Protein AF-A0A380WMP7-F1 (afdb_monomer_lite)

Sequence (85 aa):
MLRGGLLALQAAATSDGRTFPLDVLGAESAGMIGYVIEQELGNLLKERLFATLLTQVKVDPRDPAFDPSDQAYRPDLTQRLERFD

Foldseek 3Di:
DDPQCVLVVVCVPDPPNPHDQVLVVVQSNQVVVQVVVQVVVCVVPVVDHDDRDRDDDDDDPPPCCQVPPPPNDDPSHPPDPPPDD

Secondary structure (DSSP, 8-state):
---TTHHHHHHHH-TT--PPPHHHHHHHHHHHHHHHHHHHHHHH-TT-------------TT-GGG-TTSTT--GGG-TTTTS--

Radius of gyration: 17.11 Å; chains: 1; bounding box: 44×29×43 Å

Organism: Aminobacter aminovorans (NCBI:txid83263)

InterPro domains:
  IPR003964 Carbamate kinase [PTHR30409] (5-67)
  IPR036393 Acetylglutamate kinase-like superfamily [G3DSA:3.40.1160.10] (3-80)
  IPR036393 Acetylglutamate kinase-like superfamily [SSF53633] (7-72)

pLDDT: mean 73.24, std 19.28, range [39.03, 96.62]

Structure (mmCIF, N/CA/C/O backbone):
data_AF-A0A380WMP7-F1
#
_entry.id   AF-A0A380WMP7-F1
#
loop_
_atom_site.group_PDB
_atom_site.id
_atom_site.type_symbol
_atom_site.label_atom_id
_atom_site.label_alt_id
_atom_site.label_comp_id
_atom_site.label_asym_id
_atom_site.label_entity_id
_atom_site.label_seq_id
_atom_site.pdbx_PDB_ins_code
_atom_site.Cartn_x
_atom_site.Cartn_y
_atom_site.Cartn_z
_atom_site.occupancy
_atom_site.B_iso_or_equiv
_atom_site.auth_seq_id
_atom_site.auth_comp_id
_atom_site.auth_asym_id
_atom_site.auth_atom_id
_atom_site.pdbx_PDB_model_num
ATOM 1 N N . MET A 1 1 ? 4.585 11.086 17.982 1.00 39.03 1 MET A N 1
ATOM 2 C CA . MET A 1 1 ? 5.743 10.256 17.586 1.00 39.03 1 MET A CA 1
ATOM 3 C C . MET A 1 1 ? 5.663 10.047 16.076 1.00 39.03 1 MET A C 1
ATOM 5 O O . MET A 1 1 ? 5.051 9.095 15.626 1.00 39.03 1 MET A O 1
ATOM 9 N N . LEU A 1 2 ? 6.176 11.006 15.298 1.00 45.25 2 LEU A N 1
ATOM 10 C CA . LEU A 1 2 ? 6.179 10.983 13.830 1.00 45.25 2 LEU A CA 1
ATOM 11 C C . LEU A 1 2 ? 7.520 10.391 13.369 1.00 45.25 2 LEU A C 1
ATOM 13 O O . LEU A 1 2 ? 8.515 11.104 13.311 1.00 45.25 2 LEU A O 1
ATOM 17 N N . ARG A 1 3 ? 7.568 9.080 13.110 1.00 48.03 3 ARG A N 1
ATOM 18 C CA . ARG A 1 3 ? 8.695 8.418 12.420 1.00 48.03 3 ARG A CA 1
ATOM 19 C C . ARG A 1 3 ? 8.309 8.070 10.982 1.00 48.03 3 ARG A C 1
ATOM 21 O O . ARG A 1 3 ? 8.544 6.962 10.524 1.00 48.03 3 ARG A O 1
ATOM 28 N N . GLY A 1 4 ? 7.642 9.003 10.314 1.00 49.28 4 GLY A N 1
ATOM 29 C CA . GLY A 1 4 ? 7.234 8.836 8.933 1.00 49.28 4 GLY A CA 1
ATOM 30 C C . GLY A 1 4 ? 8.269 9.420 7.987 1.00 49.28 4 GLY A C 1
ATOM 31 O O . GLY A 1 4 ? 8.495 10.624 8.042 1.00 49.28 4 GLY A O 1
ATOM 32 N N . GLY A 1 5 ? 8.915 8.594 7.169 1.00 56.41 5 GLY A N 1
ATOM 33 C CA . GLY A 1 5 ? 9.978 9.031 6.260 1.00 56.41 5 GLY A CA 1
ATOM 34 C C . GLY A 1 5 ? 11.391 8.831 6.803 1.00 56.41 5 GLY A C 1
ATOM 35 O O . GLY A 1 5 ? 12.314 9.508 6.357 1.00 56.41 5 GLY A O 1
ATOM 36 N N . LEU A 1 6 ? 11.591 7.912 7.756 1.00 64.06 6 LEU A N 1
ATOM 37 C CA . LEU A 1 6 ? 12.937 7.603 8.237 1.00 64.06 6 LEU A CA 1
ATOM 38 C C . LEU A 1 6 ? 13.763 6.912 7.147 1.00 64.06 6 LEU A C 1
ATOM 40 O O . LEU A 1 6 ? 14.938 7.242 7.042 1.00 64.06 6 LEU A O 1
ATOM 44 N N . LEU A 1 7 ? 13.191 6.027 6.317 1.00 57.25 7 LEU A N 1
ATOM 45 C CA . LEU A 1 7 ? 13.970 5.403 5.236 1.00 57.25 7 LEU A CA 1
ATOM 46 C C . LEU A 1 7 ? 14.272 6.406 4.119 1.00 57.25 7 LEU A C 1
ATOM 48 O O . LEU A 1 7 ? 15.393 6.436 3.622 1.00 57.25 7 LEU A O 1
ATOM 52 N N . ALA A 1 8 ? 13.320 7.280 3.780 1.00 58.69 8 ALA A N 1
ATOM 53 C CA . ALA A 1 8 ? 13.550 8.376 2.837 1.00 58.69 8 ALA A CA 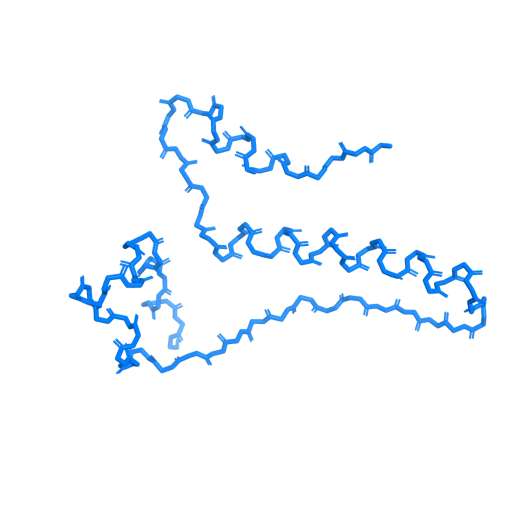1
ATOM 54 C C . ALA A 1 8 ? 14.634 9.354 3.339 1.00 58.69 8 ALA A C 1
ATOM 56 O O . ALA A 1 8 ? 15.533 9.731 2.588 1.00 58.69 8 ALA A O 1
ATOM 57 N N . LEU A 1 9 ? 14.605 9.719 4.626 1.00 59.59 9 LEU A N 1
ATOM 58 C CA . LEU A 1 9 ? 15.643 10.543 5.253 1.00 59.59 9 LEU A CA 1
ATOM 59 C C . LEU A 1 9 ? 16.979 9.808 5.362 1.00 59.59 9 LEU A C 1
ATOM 61 O O . LEU A 1 9 ? 18.016 10.427 5.167 1.00 59.59 9 LEU A O 1
ATOM 65 N N . GLN A 1 10 ? 16.980 8.504 5.642 1.00 60.16 10 GLN A N 1
ATOM 66 C CA . GLN A 1 10 ? 18.193 7.688 5.642 1.00 60.16 10 GLN A CA 1
ATOM 67 C C . GLN A 1 10 ? 18.802 7.604 4.241 1.00 60.16 10 GLN A C 1
ATOM 69 O O . GLN A 1 10 ? 20.004 7.803 4.125 1.00 60.16 10 GLN A O 1
ATOM 74 N N . ALA A 1 11 ? 17.994 7.414 3.192 1.00 57.75 11 ALA A N 1
ATOM 75 C CA . ALA A 1 11 ? 18.451 7.443 1.802 1.00 57.75 11 ALA A CA 1
ATOM 76 C C . ALA A 1 11 ? 19.075 8.797 1.433 1.00 57.75 11 ALA A C 1
ATOM 78 O O . ALA A 1 11 ? 20.132 8.837 0.807 1.00 57.75 11 ALA A O 1
ATOM 79 N N . ALA A 1 12 ? 18.451 9.903 1.853 1.00 57.25 12 ALA A N 1
ATOM 80 C CA . ALA A 1 12 ? 18.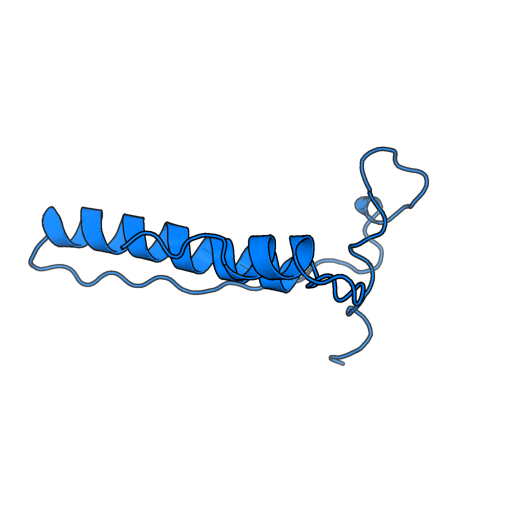964 11.253 1.621 1.00 57.25 12 ALA A CA 1
ATOM 81 C C . ALA A 1 12 ? 20.197 11.601 2.484 1.00 57.25 12 ALA A C 1
ATOM 83 O O . ALA A 1 12 ? 21.007 12.432 2.082 1.00 57.25 12 ALA A O 1
ATOM 84 N N . ALA A 1 13 ? 20.342 10.986 3.664 1.00 57.31 13 ALA A N 1
ATOM 85 C CA . ALA A 1 13 ? 21.418 11.255 4.622 1.00 57.31 13 ALA A CA 1
ATOM 86 C C . ALA A 1 13 ? 22.631 10.317 4.489 1.00 57.31 13 ALA A C 1
ATOM 88 O O . ALA A 1 13 ? 23.684 10.600 5.063 1.00 57.31 13 ALA A O 1
ATOM 89 N N . THR A 1 14 ? 22.526 9.205 3.755 1.00 49.09 14 THR A N 1
ATOM 90 C CA . THR A 1 14 ? 23.673 8.337 3.469 1.00 49.09 14 THR A CA 1
ATOM 91 C C . THR A 1 14 ? 24.545 8.913 2.355 1.00 49.09 14 THR A C 1
ATOM 93 O O . THR A 1 14 ? 24.181 8.878 1.183 1.00 49.09 14 THR A O 1
ATOM 96 N N . SER A 1 15 ? 25.758 9.340 2.708 1.00 48.62 15 SER A N 1
ATOM 97 C CA . SER A 1 15 ? 26.855 9.677 1.783 1.00 48.62 15 SER A CA 1
ATOM 98 C C . SER A 1 15 ? 27.405 8.471 0.995 1.00 48.62 15 SER A C 1
ATOM 100 O O . SER A 1 15 ? 28.220 8.650 0.096 1.00 48.62 15 SER A O 1
ATOM 102 N N . ASP A 1 16 ? 26.924 7.261 1.300 1.00 49.50 16 ASP A N 1
ATOM 103 C CA . ASP A 1 16 ? 27.281 5.976 0.675 1.00 49.50 16 ASP A CA 1
ATOM 104 C C . ASP A 1 16 ? 26.466 5.641 -0.594 1.00 49.50 16 ASP A C 1
ATOM 106 O O . ASP A 1 16 ? 26.625 4.561 -1.159 1.00 49.50 16 ASP A O 1
ATOM 110 N N . GLY A 1 17 ? 25.540 6.508 -1.027 1.00 50.34 17 GLY A N 1
ATOM 111 C CA . GLY A 1 17 ? 24.766 6.293 -2.259 1.00 50.34 17 GLY A CA 1
ATOM 112 C C . GLY A 1 17 ? 23.782 5.114 -2.217 1.0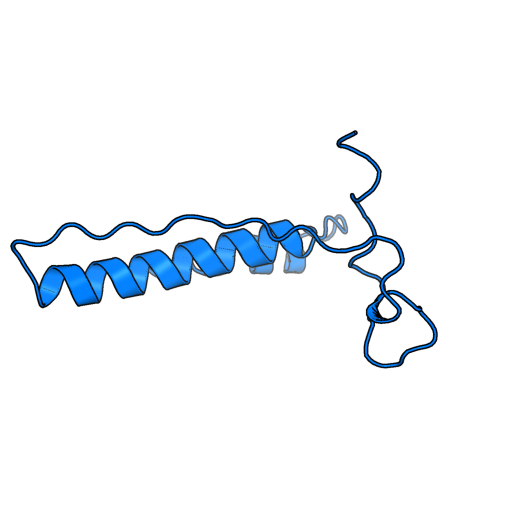0 50.34 17 GLY A C 1
ATOM 113 O O . GLY A 1 17 ? 23.324 4.659 -3.263 1.00 50.34 17 GLY A O 1
ATOM 114 N N . ARG A 1 18 ? 23.431 4.606 -1.028 1.00 50.62 18 ARG A N 1
ATOM 115 C CA . ARG A 1 18 ? 22.428 3.542 -0.862 1.00 50.62 18 ARG A CA 1
ATOM 116 C C . ARG A 1 18 ? 21.014 4.115 -0.971 1.00 50.62 18 ARG A C 1
ATOM 118 O O . ARG A 1 18 ? 20.362 4.397 0.028 1.00 50.62 18 ARG A O 1
ATOM 125 N N . THR A 1 19 ? 20.546 4.292 -2.201 1.00 63.47 19 THR A N 1
ATOM 126 C CA . THR A 1 19 ? 19.150 4.629 -2.502 1.00 63.47 19 THR A CA 1
ATOM 127 C C . THR A 1 19 ? 18.279 3.395 -2.260 1.00 63.47 19 THR A C 1
ATOM 129 O O . THR A 1 19 ? 18.554 2.327 -2.808 1.00 63.47 19 THR A O 1
ATOM 132 N N . PHE A 1 20 ? 17.245 3.506 -1.419 1.00 64.81 20 PHE A N 1
ATOM 133 C CA . PHE A 1 20 ? 16.237 2.448 -1.337 1.00 64.81 20 PHE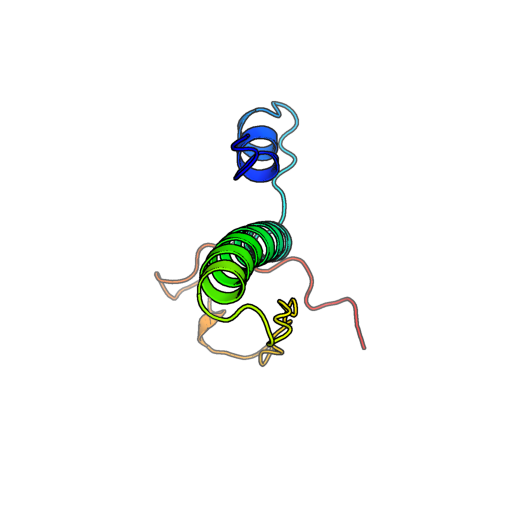 A CA 1
ATOM 134 C C . PHE A 1 20 ? 15.430 2.431 -2.640 1.00 64.81 20 PHE A C 1
ATOM 136 O O . PHE A 1 20 ? 15.082 3.504 -3.136 1.00 64.81 20 PHE A O 1
ATOM 143 N N . PRO A 1 21 ? 15.129 1.247 -3.197 1.00 76.25 21 PRO A N 1
ATOM 144 C CA . PRO A 1 21 ? 14.313 1.159 -4.397 1.00 76.25 21 PRO A CA 1
ATOM 145 C C . PRO A 1 21 ? 12.888 1.661 -4.107 1.00 76.25 21 PRO A C 1
ATOM 147 O O . PRO A 1 21 ? 12.401 1.600 -2.971 1.00 76.25 21 PRO A O 1
ATOM 150 N N . LEU A 1 22 ? 12.230 2.212 -5.130 1.00 79.25 22 LEU A N 1
ATOM 151 C CA . LEU A 1 22 ? 10.953 2.909 -4.962 1.00 79.25 22 LEU A CA 1
ATOM 152 C C . LEU A 1 22 ? 9.826 1.992 -4.461 1.00 79.25 22 LEU A C 1
ATOM 154 O O . LEU A 1 22 ? 8.920 2.465 -3.783 1.00 79.25 22 LEU A O 1
ATOM 158 N N . ASP A 1 23 ? 9.888 0.689 -4.741 1.00 79.81 23 ASP A N 1
ATOM 159 C CA . ASP A 1 23 ? 8.949 -0.310 -4.218 1.00 79.81 23 ASP A CA 1
ATOM 160 C C . ASP A 1 23 ? 8.988 -0.381 -2.680 1.00 79.81 23 ASP A C 1
ATOM 162 O O . ASP A 1 23 ? 7.944 -0.399 -2.027 1.00 79.81 23 ASP A O 1
ATOM 166 N N . VAL A 1 24 ? 10.187 -0.339 -2.090 1.00 81.56 24 VAL A N 1
ATOM 167 C CA . VAL A 1 24 ? 10.395 -0.328 -0.635 1.00 81.56 24 VAL A CA 1
ATOM 168 C C . VAL A 1 24 ? 9.893 0.978 -0.023 1.00 81.56 24 VAL A C 1
ATOM 170 O O . VAL A 1 24 ? 9.203 0.951 0.997 1.00 81.56 24 VAL A O 1
ATOM 173 N N . LEU A 1 25 ? 10.186 2.117 -0.656 1.00 81.88 25 LEU A N 1
ATOM 174 C CA . LEU A 1 25 ? 9.697 3.426 -0.202 1.00 81.88 25 LEU A CA 1
ATOM 175 C C . LEU A 1 25 ? 8.165 3.541 -0.322 1.00 81.88 25 LEU A C 1
ATOM 177 O O . LEU A 1 25 ? 7.500 4.099 0.557 1.00 81.88 25 LEU A O 1
ATOM 181 N N . GLY A 1 26 ? 7.592 2.972 -1.384 1.00 82.94 26 GLY A N 1
ATOM 182 C CA . GLY A 1 26 ? 6.150 2.867 -1.586 1.00 82.94 26 GLY A CA 1
ATOM 183 C C . GLY A 1 26 ? 5.484 2.004 -0.514 1.00 82.94 26 GLY A C 1
ATOM 184 O O . GLY A 1 26 ? 4.468 2.408 0.053 1.00 82.94 26 GLY A O 1
ATOM 185 N N . ALA A 1 27 ? 6.086 0.863 -0.166 1.00 88.12 27 ALA A N 1
ATOM 186 C CA . ALA A 1 27 ? 5.596 -0.012 0.896 1.00 88.12 27 ALA A CA 1
ATOM 187 C C . ALA A 1 27 ? 5.660 0.643 2.290 1.00 88.12 27 ALA A C 1
ATOM 189 O O . ALA A 1 27 ? 4.701 0.525 3.056 1.00 88.12 27 ALA A O 1
ATOM 190 N N . GLU A 1 28 ? 6.738 1.371 2.616 1.00 88.69 28 GLU A N 1
ATOM 191 C CA . GLU A 1 28 ? 6.837 2.154 3.863 1.00 88.69 28 GLU A CA 1
ATOM 192 C C . GLU A 1 28 ? 5.699 3.179 3.948 1.00 88.69 28 GLU A C 1
ATOM 194 O O . GLU A 1 28 ? 4.962 3.226 4.938 1.00 88.69 28 GLU A O 1
ATOM 199 N N . SER A 1 29 ? 5.517 3.957 2.878 1.00 87.06 29 SER A N 1
ATOM 200 C CA . SER A 1 29 ? 4.493 5.001 2.805 1.00 87.06 29 SER A CA 1
ATOM 201 C C . SER A 1 29 ? 3.083 4.423 2.943 1.00 87.06 29 SER A C 1
ATOM 203 O O . SER A 1 29 ? 2.268 4.954 3.699 1.00 87.06 29 SER A O 1
ATOM 205 N N . ALA A 1 30 ? 2.801 3.304 2.269 1.00 91.75 30 ALA A N 1
ATOM 206 C CA . ALA A 1 30 ? 1.515 2.616 2.354 1.00 91.75 30 ALA A CA 1
ATOM 207 C C . ALA A 1 30 ? 1.216 2.120 3.778 1.00 91.75 30 ALA A C 1
ATOM 209 O O . ALA A 1 30 ? 0.104 2.314 4.268 1.00 91.75 30 ALA A O 1
ATOM 210 N N . GLY A 1 31 ? 2.205 1.541 4.469 1.00 91.81 31 GLY A N 1
ATOM 211 C CA . GLY A 1 31 ? 2.049 1.104 5.858 1.00 91.81 31 GLY A CA 1
ATOM 212 C C . GLY A 1 31 ? 1.770 2.265 6.815 1.00 91.81 31 GLY A C 1
ATOM 213 O O . GLY A 1 31 ? 0.894 2.168 7.672 1.00 91.81 31 GLY A O 1
ATOM 214 N N . MET A 1 32 ? 2.462 3.392 6.641 1.00 91.25 32 MET A N 1
ATOM 215 C CA . MET A 1 32 ? 2.231 4.589 7.453 1.00 91.25 32 MET A CA 1
ATOM 216 C C . MET A 1 32 ? 0.838 5.189 7.243 1.00 91.25 32 MET A C 1
ATOM 218 O O . MET A 1 32 ? 0.164 5.528 8.214 1.00 91.25 32 MET A O 1
ATOM 222 N N . ILE A 1 33 ? 0.417 5.339 5.984 1.00 93.94 33 ILE A N 1
ATOM 223 C CA . ILE A 1 33 ? -0.902 5.888 5.645 1.00 93.94 33 ILE A CA 1
ATOM 224 C C . ILE A 1 33 ? -1.997 4.954 6.163 1.00 93.94 33 ILE A C 1
ATOM 226 O O . ILE A 1 33 ? -2.936 5.416 6.811 1.00 93.94 33 ILE A O 1
ATOM 230 N N . GLY A 1 34 ? -1.851 3.647 5.933 1.00 94.44 34 GLY A N 1
ATOM 231 C CA . GLY A 1 34 ? -2.794 2.642 6.411 1.00 94.44 34 GLY A CA 1
ATOM 232 C C . GLY A 1 34 ? -2.948 2.661 7.929 1.00 94.44 34 GLY A C 1
ATOM 233 O O . GLY A 1 34 ? -4.072 2.724 8.416 1.00 94.44 34 GLY A O 1
ATOM 234 N N . TYR A 1 35 ? -1.842 2.750 8.674 1.00 94.38 35 TYR A N 1
ATOM 235 C CA . TYR A 1 35 ? -1.877 2.878 10.133 1.00 94.38 35 TYR A CA 1
ATOM 236 C C . TYR A 1 35 ? -2.697 4.088 10.608 1.00 94.38 35 TYR A C 1
ATOM 238 O O . TYR A 1 35 ? -3.509 3.968 11.523 1.00 94.38 35 TYR A O 1
ATOM 246 N N . VAL A 1 36 ? -2.510 5.264 9.995 1.00 95.50 36 VAL A N 1
ATOM 247 C CA . VAL A 1 36 ? -3.280 6.463 10.371 1.00 95.50 36 VAL A CA 1
ATOM 248 C C . VAL A 1 36 ? -4.767 6.247 10.097 1.00 95.50 36 VAL A C 1
ATOM 250 O O . VAL A 1 36 ? -5.595 6.524 10.959 1.00 95.50 36 VAL A O 1
ATOM 253 N N . ILE A 1 37 ? -5.113 5.695 8.933 1.00 95.31 37 ILE A N 1
ATOM 254 C CA . ILE A 1 37 ? -6.506 5.411 8.567 1.00 95.31 37 ILE A CA 1
ATOM 255 C C . ILE A 1 37 ? -7.136 4.400 9.535 1.00 95.31 37 ILE A C 1
ATOM 257 O O . ILE A 1 37 ? -8.252 4.617 10.000 1.00 95.31 37 ILE A O 1
ATOM 261 N N . GLU A 1 38 ? -6.431 3.320 9.876 1.00 95.06 38 GLU A N 1
ATOM 262 C CA . GLU A 1 38 ? -6.891 2.326 10.850 1.00 95.06 38 GLU A CA 1
ATOM 263 C C . GLU A 1 38 ? -7.181 2.938 12.215 1.00 95.06 38 GLU A C 1
ATOM 265 O O . GLU A 1 38 ? -8.207 2.621 12.814 1.00 95.06 38 GLU A O 1
ATOM 270 N N . GLN A 1 39 ? -6.291 3.803 12.713 1.00 94.50 39 GLN A N 1
ATOM 271 C CA . GLN A 1 39 ? -6.477 4.466 14.002 1.00 94.50 39 GLN A CA 1
ATOM 272 C C . GLN A 1 39 ? -7.719 5.361 13.985 1.00 94.50 39 GLN A C 1
ATOM 274 O O . GLN A 1 39 ? -8.550 5.266 14.888 1.00 94.50 39 GLN A O 1
ATOM 279 N N . GLU A 1 40 ? -7.895 6.180 12.945 1.00 96.50 40 GLU A N 1
ATOM 280 C CA . GLU A 1 40 ? -9.059 7.066 12.842 1.00 96.50 40 GLU A CA 1
ATOM 281 C C . GLU A 1 40 ? -10.371 6.280 12.694 1.00 96.50 40 GLU A C 1
ATOM 283 O O . GLU A 1 40 ? -11.363 6.581 13.364 1.00 96.50 40 GLU A O 1
ATOM 288 N N . LEU A 1 41 ? -10.381 5.217 11.884 1.00 96.31 41 LEU A N 1
ATOM 289 C CA . LEU A 1 41 ? -11.553 4.352 11.739 1.00 96.31 41 LEU A CA 1
ATOM 290 C C . LE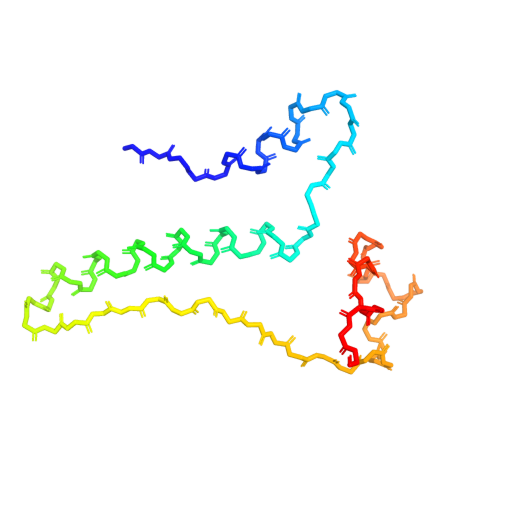U A 1 41 ? -11.855 3.561 13.017 1.00 96.31 41 LEU A C 1
ATOM 292 O O . LEU A 1 41 ? -13.019 3.458 13.401 1.00 96.31 41 LEU A O 1
ATOM 296 N N . GLY A 1 42 ? -10.835 3.051 13.709 1.00 95.31 42 GLY A N 1
ATOM 297 C CA . GLY A 1 42 ? -10.983 2.360 14.991 1.00 95.31 42 GLY A CA 1
ATOM 298 C C . GLY A 1 42 ? -11.502 3.274 16.105 1.00 95.31 42 GLY A C 1
ATOM 299 O O . GLY A 1 42 ? -12.312 2.847 16.929 1.00 95.31 42 GLY A O 1
ATOM 300 N N . ASN A 1 43 ? -11.113 4.554 16.093 1.00 93.81 43 ASN A N 1
ATOM 301 C CA . ASN A 1 43 ? -11.630 5.561 17.022 1.00 93.81 43 ASN A CA 1
ATOM 302 C C . ASN A 1 43 ? -13.124 5.841 16.799 1.00 93.81 43 ASN A C 1
ATOM 304 O O . ASN A 1 43 ? -13.873 6.008 17.768 1.00 93.81 43 ASN A O 1
ATOM 308 N N . LEU A 1 44 ? -13.561 5.875 15.536 1.00 96.44 44 LEU A N 1
ATOM 309 C CA . LEU A 1 44 ? -14.955 6.121 15.158 1.00 96.44 44 LEU A CA 1
ATOM 310 C C . LEU A 1 44 ? -15.848 4.880 15.326 1.00 96.44 44 LEU A C 1
ATOM 312 O O . LEU A 1 44 ? -17.001 5.005 15.738 1.00 96.44 44 LEU A O 1
ATOM 316 N N . LEU A 1 45 ? -15.336 3.685 15.022 1.00 96.62 45 LEU A N 1
ATOM 317 C CA . LEU A 1 45 ? -16.105 2.438 14.930 1.00 96.62 45 LEU A CA 1
ATOM 318 C C . LEU A 1 45 ? -15.540 1.360 15.868 1.00 96.62 45 LEU A C 1
ATOM 320 O O . LEU A 1 45 ? -14.953 0.372 15.433 1.00 96.62 45 LEU A O 1
ATOM 324 N N . LYS A 1 46 ? -15.780 1.530 17.172 1.00 88.00 46 LYS A N 1
ATOM 325 C CA . LYS A 1 46 ? -15.155 0.750 18.261 1.00 88.00 46 LYS A CA 1
ATOM 326 C C . LYS A 1 46 ? -15.397 -0.768 18.250 1.00 88.00 46 LYS A C 1
ATOM 328 O O . LYS A 1 46 ? -14.649 -1.498 18.890 1.00 88.00 46 LYS A O 1
ATOM 333 N N . GLU A 1 47 ? -16.425 -1.251 17.556 1.00 94.06 47 GLU A N 1
ATOM 334 C CA . GLU A 1 47 ? -16.777 -2.684 17.477 1.00 94.06 47 GLU A CA 1
ATOM 335 C C . GLU A 1 47 ? -16.389 -3.326 16.133 1.00 94.06 47 GLU A C 1
ATOM 337 O O . GLU A 1 47 ? -16.830 -4.428 15.794 1.00 94.06 47 GLU A O 1
ATOM 342 N N . ARG A 1 48 ? -15.588 -2.627 15.322 1.00 94.31 48 ARG A N 1
ATOM 343 C CA . ARG A 1 48 ? -15.090 -3.114 14.033 1.00 94.31 48 ARG A CA 1
ATOM 344 C C . ARG A 1 48 ? -13.574 -3.252 14.083 1.00 94.31 48 ARG A C 1
ATOM 346 O O . ARG A 1 48 ? -12.882 -2.431 14.674 1.00 94.31 48 ARG A O 1
ATOM 353 N N . LEU A 1 49 ? -13.071 -4.303 13.444 1.00 93.75 49 LEU A N 1
ATOM 354 C CA . LEU A 1 49 ? -11.641 -4.518 13.262 1.00 93.75 49 LEU A CA 1
ATOM 355 C C . LEU A 1 49 ? -11.235 -4.010 11.881 1.00 93.75 49 LEU A C 1
ATOM 357 O O . LEU A 1 49 ? -11.911 -4.299 10.892 1.00 93.75 49 LEU A O 1
ATOM 361 N N . PHE A 1 50 ? -10.126 -3.281 11.833 1.00 94.75 50 PHE A N 1
ATOM 362 C CA . PHE A 1 50 ? -9.528 -2.759 10.610 1.00 94.75 50 PHE A CA 1
ATOM 363 C C . PHE A 1 50 ? -8.120 -3.321 10.459 1.00 94.75 50 PHE A C 1
ATOM 365 O O . PHE A 1 50 ? -7.444 -3.585 11.453 1.00 94.75 50 PHE A O 1
ATOM 372 N N . ALA A 1 51 ? -7.710 -3.531 9.213 1.00 94.81 51 ALA A N 1
ATOM 373 C CA . ALA A 1 51 ? -6.382 -4.007 8.876 1.00 94.81 51 ALA A CA 1
ATOM 374 C C . ALA A 1 51 ? -5.933 -3.422 7.534 1.00 94.81 51 ALA A C 1
ATOM 376 O O . ALA A 1 51 ? -6.719 -3.303 6.592 1.00 94.81 51 ALA A O 1
ATOM 377 N N . THR A 1 52 ? -4.648 -3.122 7.455 1.00 95.19 52 THR A N 1
ATOM 378 C CA . THR A 1 52 ? -3.927 -2.606 6.305 1.00 95.19 52 THR A CA 1
ATOM 379 C C . THR A 1 52 ? -3.147 -3.762 5.740 1.00 95.19 52 THR A C 1
ATOM 381 O O . THR A 1 52 ?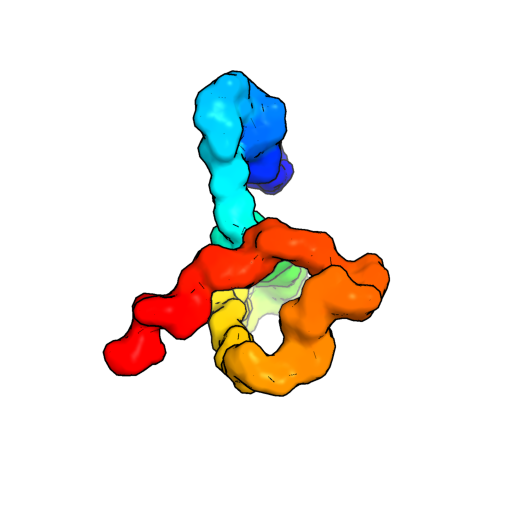 -2.299 -4.362 6.402 1.00 95.19 52 THR A O 1
ATOM 384 N N . LEU A 1 53 ? -3.429 -4.067 4.484 1.00 95.38 53 LEU A N 1
ATOM 385 C CA . LEU A 1 53 ? -2.740 -5.107 3.750 1.00 95.38 53 LEU A CA 1
ATOM 386 C C . LEU A 1 53 ? -1.802 -4.438 2.755 1.00 95.38 53 LEU A C 1
ATOM 388 O O . LEU A 1 53 ? -2.239 -3.761 1.822 1.00 95.38 53 LEU A O 1
ATOM 392 N N . LEU A 1 54 ? -0.499 -4.637 2.952 1.00 93.75 54 LEU A N 1
ATOM 393 C CA . LEU A 1 54 ? 0.475 -4.268 1.935 1.00 93.75 54 LEU A CA 1
ATOM 394 C C . LEU A 1 54 ? 0.198 -5.087 0.679 1.00 93.75 54 LEU A C 1
ATOM 396 O O . LEU A 1 54 ? 0.065 -6.309 0.731 1.00 93.75 54 LEU A O 1
ATOM 400 N N . THR A 1 55 ? 0.101 -4.390 -0.445 1.00 91.00 55 THR A N 1
ATOM 401 C CA . THR A 1 55 ? -0.309 -4.982 -1.713 1.00 91.00 55 THR A CA 1
ATOM 402 C C . THR A 1 55 ? 0.812 -4.821 -2.726 1.00 91.00 55 THR A C 1
ATOM 404 O O . THR A 1 55 ? 1.366 -3.736 -2.877 1.00 91.00 55 THR A O 1
ATOM 407 N N . GLN A 1 56 ? 1.135 -5.905 -3.424 1.00 91.38 56 GLN A N 1
ATOM 408 C CA . GLN A 1 56 ? 2.021 -5.886 -4.584 1.00 91.38 56 GLN A CA 1
ATOM 409 C C . GLN A 1 56 ? 1.168 -6.023 -5.839 1.00 91.38 56 GLN A C 1
ATOM 411 O O . GLN A 1 56 ? 0.318 -6.911 -5.921 1.00 91.38 56 GLN A O 1
ATOM 416 N N . VAL A 1 57 ? 1.389 -5.142 -6.810 1.00 89.81 57 VAL A N 1
ATOM 417 C CA . VAL A 1 57 ? 0.662 -5.151 -8.080 1.00 89.81 57 VAL A CA 1
ATOM 418 C C . VAL A 1 57 ? 1.585 -5.714 -9.147 1.00 89.81 57 VAL A C 1
ATOM 420 O O . VAL A 1 57 ? 2.661 -5.172 -9.391 1.00 89.81 57 VAL A O 1
ATOM 423 N N . LYS A 1 58 ? 1.175 -6.819 -9.775 1.00 90.06 58 LYS A N 1
ATOM 424 C CA . LYS A 1 58 ? 1.897 -7.374 -10.922 1.00 90.06 58 LYS A CA 1
ATOM 425 C C . LYS A 1 58 ? 1.619 -6.510 -12.152 1.00 90.06 58 LYS A C 1
ATOM 427 O O . LYS A 1 58 ? 0.464 -6.213 -12.442 1.00 90.06 58 LYS A O 1
ATOM 432 N N . VAL A 1 59 ? 2.676 -6.156 -12.870 1.00 88.00 59 VAL A N 1
ATOM 433 C CA . VAL A 1 59 ? 2.641 -5.367 -14.111 1.00 88.00 59 VAL A CA 1
ATOM 434 C C . VAL A 1 59 ? 3.219 -6.192 -15.264 1.00 88.00 59 VAL A C 1
ATOM 436 O O . VAL A 1 59 ? 3.994 -7.119 -15.016 1.00 88.00 59 VAL A O 1
ATOM 439 N N . ASP A 1 60 ? 2.819 -5.907 -16.509 1.00 87.88 60 ASP A N 1
ATOM 440 C CA . ASP A 1 60 ? 3.429 -6.545 -17.687 1.00 87.88 60 ASP A CA 1
ATOM 441 C C . ASP A 1 60 ? 4.846 -5.971 -17.875 1.00 87.88 60 ASP A C 1
ATOM 443 O O . ASP A 1 60 ? 4.987 -4.756 -18.008 1.00 87.88 60 ASP A O 1
ATOM 447 N N . PRO A 1 61 ? 5.906 -6.800 -17.916 1.00 82.94 61 PRO A N 1
ATOM 448 C CA . PRO A 1 61 ? 7.263 -6.318 -18.174 1.00 82.94 61 PRO A CA 1
ATOM 449 C C . PRO A 1 61 ? 7.435 -5.612 -19.528 1.00 82.94 61 PRO A C 1
ATOM 451 O O . PRO A 1 61 ? 8.435 -4.932 -19.736 1.00 82.94 61 PRO A O 1
ATOM 454 N N . ARG A 1 62 ? 6.498 -5.800 -20.467 1.00 85.31 62 ARG A N 1
ATOM 455 C CA . ARG A 1 62 ? 6.489 -5.171 -21.797 1.00 85.31 62 ARG A CA 1
ATOM 456 C C . ARG A 1 62 ? 5.530 -3.980 -21.887 1.00 85.31 62 ARG A C 1
ATOM 458 O O . ARG A 1 62 ? 5.191 -3.573 -22.997 1.00 85.31 62 ARG A O 1
ATOM 465 N N . ASP A 1 63 ? 5.049 -3.462 -20.758 1.00 85.62 63 ASP A N 1
ATOM 466 C CA . ASP A 1 63 ? 4.191 -2.277 -20.745 1.00 85.62 63 ASP A CA 1
ATOM 467 C C . ASP A 1 63 ? 4.934 -1.080 -21.384 1.00 85.62 63 ASP A C 1
ATOM 469 O O . ASP A 1 63 ? 6.065 -0.789 -20.979 1.00 85.62 63 ASP A O 1
ATOM 473 N N . PRO A 1 64 ? 4.341 -0.379 -22.376 1.00 82.81 64 PRO A N 1
ATOM 474 C CA . PRO A 1 64 ? 4.940 0.806 -22.991 1.00 82.81 64 PRO A CA 1
ATOM 475 C C . PRO A 1 64 ? 5.337 1.902 -21.994 1.00 82.81 64 PRO A C 1
ATOM 477 O O . PRO A 1 64 ? 6.224 2.691 -22.300 1.00 82.81 64 PRO A O 1
ATOM 480 N N . ALA A 1 65 ? 4.740 1.937 -20.796 1.00 79.69 65 ALA A N 1
ATOM 481 C CA . ALA A 1 65 ? 5.115 2.864 -19.727 1.00 79.69 65 ALA A CA 1
ATOM 482 C C . ALA A 1 65 ? 6.558 2.675 -19.212 1.00 79.69 65 ALA A C 1
ATOM 484 O O . ALA A 1 65 ? 7.082 3.557 -18.533 1.00 79.69 65 ALA A O 1
ATOM 485 N N . PHE A 1 66 ? 7.201 1.542 -19.521 1.00 76.31 66 PHE A N 1
ATOM 486 C CA . PHE A 1 66 ? 8.616 1.292 -19.234 1.00 76.31 66 PHE A CA 1
ATOM 487 C C . PHE A 1 66 ? 9.558 1.738 -20.364 1.00 76.31 66 PHE A C 1
ATOM 489 O O . PHE A 1 66 ? 10.769 1.538 -20.247 1.00 76.31 66 PHE A O 1
ATOM 496 N N . ASP A 1 67 ? 9.044 2.324 -21.455 1.00 78.62 67 ASP A N 1
ATOM 497 C CA . ASP A 1 67 ? 9.879 2.876 -22.522 1.00 78.62 67 ASP A CA 1
ATOM 498 C C . ASP A 1 67 ? 10.660 4.100 -21.995 1.00 78.62 67 ASP A C 1
ATOM 500 O O . ASP A 1 67 ? 10.061 5.116 -21.636 1.00 78.62 67 ASP A O 1
ATOM 504 N N . PRO A 1 68 ? 12.005 4.050 -21.956 1.00 64.38 68 PRO A N 1
ATOM 505 C CA . PRO A 1 68 ? 12.833 5.133 -21.424 1.00 64.38 68 PRO A CA 1
ATOM 506 C C . PRO A 1 68 ? 12.808 6.414 -22.275 1.00 64.38 68 PRO A C 1
ATOM 508 O O . PRO A 1 68 ? 13.377 7.426 -21.862 1.00 64.38 68 PRO A O 1
ATOM 511 N N . SER A 1 69 ? 12.210 6.377 -23.471 1.00 66.62 69 SER A N 1
ATOM 512 C CA . SER A 1 69 ? 11.968 7.556 -24.307 1.00 66.62 69 SER A CA 1
ATOM 513 C C . SER A 1 69 ? 10.685 8.307 -23.936 1.00 66.62 69 SER A C 1
ATOM 515 O O . SER A 1 69 ? 10.532 9.468 -24.326 1.00 66.62 69 SER A O 1
ATOM 517 N N . ASP A 1 70 ? 9.800 7.694 -23.143 1.00 58.38 70 ASP A N 1
ATOM 518 C CA . ASP A 1 70 ? 8.656 8.377 -22.561 1.00 58.38 70 ASP A CA 1
ATOM 519 C C . ASP A 1 70 ? 9.133 9.255 -21.395 1.00 58.38 70 ASP A C 1
ATOM 521 O O . ASP A 1 70 ? 9.663 8.797 -20.381 1.00 58.38 70 ASP A O 1
ATOM 525 N N . GLN A 1 71 ? 8.955 10.566 -21.554 1.00 49.12 71 GLN A N 1
ATOM 526 C CA . GLN A 1 71 ? 9.393 11.597 -20.615 1.00 49.12 71 GLN A CA 1
ATOM 527 C C . GLN A 1 71 ? 8.765 11.443 -19.211 1.00 49.12 71 GLN A C 1
ATOM 529 O O . GLN A 1 71 ? 9.238 12.069 -18.257 1.00 49.12 71 GLN A O 1
ATOM 534 N N . ALA A 1 72 ? 7.731 10.605 -19.074 1.00 55.44 72 ALA A N 1
ATOM 535 C CA . ALA A 1 72 ? 7.107 10.239 -17.807 1.00 55.44 72 ALA A CA 1
ATOM 536 C C . ALA A 1 72 ? 7.916 9.232 -16.957 1.00 55.44 72 ALA A C 1
ATOM 538 O O . ALA A 1 72 ? 7.671 9.148 -15.751 1.00 55.44 72 ALA A O 1
ATOM 539 N N . TYR A 1 73 ? 8.887 8.503 -17.526 1.00 51.62 73 TYR A N 1
ATOM 540 C CA . TYR A 1 73 ? 9.626 7.449 -16.821 1.00 51.62 73 TYR A CA 1
ATOM 541 C C . TYR A 1 73 ? 11.033 7.912 -16.410 1.00 51.62 73 TYR A C 1
ATOM 543 O O . TYR A 1 73 ? 11.955 8.039 -17.219 1.00 51.62 73 TYR A O 1
ATOM 551 N N . ARG A 1 74 ? 11.225 8.176 -15.111 1.00 49.62 74 ARG A N 1
ATOM 552 C CA . ARG A 1 74 ? 12.565 8.310 -14.522 1.00 49.62 74 ARG A CA 1
ATOM 553 C C . ARG A 1 74 ? 13.118 6.898 -14.229 1.00 49.62 74 ARG A C 1
ATOM 555 O O . ARG A 1 74 ? 12.380 6.045 -13.749 1.00 49.62 74 ARG A O 1
ATOM 562 N N . PRO A 1 75 ? 14.396 6.623 -14.547 1.00 48.09 75 PRO A N 1
ATOM 563 C CA . PRO A 1 75 ? 14.934 5.264 -14.699 1.00 48.09 75 PRO A CA 1
ATOM 564 C C . PRO A 1 75 ? 15.262 4.519 -13.390 1.00 48.09 75 PRO A C 1
ATOM 566 O O . PRO A 1 75 ? 15.893 3.464 -13.432 1.00 48.09 75 PRO A O 1
ATOM 569 N N . ASP A 1 76 ? 14.860 5.017 -12.220 1.00 52.53 76 ASP A N 1
ATOM 570 C CA . ASP A 1 76 ? 15.131 4.383 -10.920 1.00 52.53 76 ASP A CA 1
ATOM 571 C C . ASP A 1 76 ? 14.231 3.166 -10.608 1.00 52.53 76 ASP A C 1
ATOM 573 O O . ASP A 1 76 ? 14.374 2.533 -9.563 1.00 52.53 76 ASP A O 1
ATOM 577 N N . LEU A 1 77 ? 13.354 2.782 -11.540 1.00 50.69 77 LEU A N 1
ATOM 578 C CA . LEU A 1 77 ? 12.325 1.750 -11.371 1.00 50.69 77 LEU A CA 1
ATOM 579 C C . LEU A 1 77 ? 12.680 0.351 -11.916 1.00 50.69 77 LEU A C 1
ATOM 581 O O . LEU A 1 77 ? 11.977 -0.616 -11.629 1.00 50.69 77 LEU A O 1
ATOM 585 N N . THR A 1 78 ? 13.771 0.194 -12.672 1.00 46.78 78 THR A N 1
ATOM 586 C CA . THR A 1 78 ? 14.034 -1.053 -13.428 1.00 46.78 78 THR A CA 1
ATOM 587 C C . THR A 1 78 ? 14.689 -2.176 -12.600 1.00 46.78 78 THR A C 1
ATOM 589 O O . THR A 1 78 ? 14.768 -3.324 -13.040 1.00 46.78 78 THR A O 1
ATOM 592 N N . GLN A 1 79 ? 15.142 -1.921 -11.370 1.00 48.66 79 GLN A N 1
ATOM 593 C CA . GLN A 1 79 ? 15.780 -2.963 -10.558 1.00 48.66 79 GLN A CA 1
ATOM 594 C C . GLN A 1 79 ? 14.751 -3.786 -9.777 1.00 48.66 79 GLN A C 1
ATOM 596 O O . GLN A 1 79 ? 14.491 -3.460 -8.624 1.00 48.66 79 GLN A O 1
ATOM 601 N N . ARG A 1 80 ? 14.227 -4.871 -10.382 1.00 51.66 80 ARG A N 1
ATOM 602 C CA . ARG A 1 80 ? 13.943 -6.195 -9.743 1.00 51.66 80 ARG A CA 1
ATOM 603 C C . ARG A 1 80 ? 12.910 -7.090 -10.452 1.00 51.66 80 ARG A C 1
ATOM 605 O O . ARG A 1 80 ? 12.524 -8.101 -9.873 1.00 51.66 80 ARG A O 1
ATOM 612 N N . LEU A 1 81 ? 12.526 -6.826 -11.701 1.00 50.12 81 LEU A N 1
ATOM 613 C CA . LEU A 1 81 ? 11.649 -7.752 -12.443 1.00 50.12 81 LEU A CA 1
ATOM 614 C C . LEU A 1 81 ? 12.301 -9.107 -12.813 1.00 50.12 81 LEU A C 1
ATOM 616 O O . LEU A 1 81 ? 11.593 -10.014 -13.226 1.00 50.12 81 LEU A O 1
ATOM 620 N N . GLU A 1 82 ? 13.611 -9.298 -12.616 1.00 44.06 82 GLU A N 1
ATOM 621 C CA . GLU A 1 82 ? 14.321 -10.540 -12.999 1.00 44.06 82 GLU A CA 1
ATOM 622 C C . GLU A 1 82 ? 14.440 -11.606 -11.899 1.00 44.06 82 GLU A C 1
ATOM 624 O O . GLU A 1 82 ? 15.155 -12.597 -12.039 1.00 44.06 82 GLU A O 1
ATOM 629 N N . ARG A 1 83 ? 13.791 -11.419 -10.756 1.00 43.34 83 ARG A N 1
ATOM 630 C CA . ARG A 1 83 ? 13.837 -12.398 -9.672 1.00 43.34 83 ARG A CA 1
ATOM 631 C C . ARG A 1 83 ? 12.408 -12.640 -9.287 1.00 43.34 83 ARG A C 1
ATOM 633 O O . ARG A 1 83 ? 11.890 -11.767 -8.624 1.00 43.34 83 ARG A O 1
ATOM 640 N N . PHE A 1 84 ? 11.812 -13.720 -9.777 1.00 51.19 84 PHE A N 1
ATOM 641 C CA . PHE A 1 84 ? 10.571 -14.402 -9.364 1.00 51.19 84 PHE A CA 1
ATOM 642 C C . PHE A 1 84 ? 9.857 -14.932 -10.626 1.00 51.19 84 PHE A C 1
ATOM 644 O O . PHE A 1 84 ? 8.740 -14.516 -10.934 1.00 51.19 84 PHE A O 1
ATOM 651 N N . ASP A 1 85 ? 10.546 -15.830 -11.345 1.00 44.56 85 ASP A N 1
ATOM 652 C CA . ASP A 1 85 ? 9.904 -16.980 -12.003 1.00 44.56 85 ASP A CA 1
ATOM 653 C C . ASP A 1 85 ? 9.750 -18.108 -10.968 1.00 44.56 85 ASP A C 1
ATOM 655 O O . ASP A 1 85 ? 10.683 -18.268 -10.139 1.00 44.56 85 ASP A O 1
#